Protein AF-A0A819R0V8-F1 (afdb_monomer_lite)

Organism: NCBI:txid392033

Structure (mmCIF, N/CA/C/O backbone):
data_AF-A0A819R0V8-F1
#
_entry.id   AF-A0A819R0V8-F1
#
loop_
_atom_site.group_PDB
_atom_site.id
_atom_site.type_symbol
_atom_site.label_atom_id
_atom_site.label_alt_id
_atom_site.label_comp_id
_atom_site.label_asym_id
_atom_site.label_entity_id
_atom_site.label_seq_id
_atom_site.pdbx_PDB_ins_code
_atom_site.Cartn_x
_atom_site.Cartn_y
_atom_site.Cartn_z
_atom_site.occupancy
_atom_site.B_iso_or_equiv
_atom_site.auth_seq_id
_atom_site.auth_comp_id
_atom_site.auth_asym_id
_atom_site.auth_atom_id
_atom_site.pdbx_PDB_model_num
ATOM 1 N N . MET A 1 1 ? -17.944 9.853 5.286 1.00 50.09 1 MET A N 1
ATOM 2 C CA . MET A 1 1 ? -16.680 9.089 5.416 1.00 50.09 1 MET A CA 1
ATOM 3 C C . MET A 1 1 ? -16.728 7.706 4.756 1.00 50.09 1 MET A C 1
ATOM 5 O O . MET A 1 1 ? -15.877 7.457 3.920 1.00 50.09 1 MET A O 1
ATOM 9 N N . LYS A 1 2 ? -17.735 6.840 4.986 1.00 47.66 2 LYS A N 1
ATOM 10 C CA . LYS A 1 2 ? -17.835 5.522 4.295 1.00 47.66 2 LYS A CA 1
ATOM 11 C C . LYS A 1 2 ? -17.839 5.577 2.752 1.00 47.66 2 LYS A C 1
ATOM 13 O O . LYS A 1 2 ? -17.385 4.634 2.120 1.00 47.66 2 LYS A O 1
ATOM 18 N N . GLN A 1 3 ? -18.315 6.670 2.149 1.00 48.62 3 GLN A N 1
ATOM 19 C CA . GLN A 1 3 ? -18.334 6.838 0.687 1.00 48.62 3 GLN A CA 1
ATOM 20 C C . GLN A 1 3 ? -16.942 6.996 0.058 1.00 48.62 3 GLN A C 1
ATOM 22 O O . GLN A 1 3 ? -16.759 6.572 -1.073 1.00 48.62 3 GLN A O 1
ATOM 27 N N . VAL A 1 4 ? -15.962 7.552 0.781 1.00 50.22 4 VAL A N 1
ATOM 28 C CA . VAL A 1 4 ? -14.595 7.741 0.258 1.00 50.22 4 VAL A CA 1
ATOM 29 C C . VAL A 1 4 ? -13.913 6.386 0.078 1.00 50.22 4 VAL A C 1
ATOM 31 O O . VAL A 1 4 ? -13.327 6.114 -0.960 1.00 50.22 4 VAL A O 1
ATOM 34 N N . LEU A 1 5 ? -14.090 5.490 1.048 1.00 53.00 5 LEU A N 1
ATOM 35 C CA . LEU A 1 5 ? -13.563 4.127 1.001 1.00 53.00 5 LEU A CA 1
ATOM 36 C C . LEU A 1 5 ? -14.178 3.277 -0.124 1.00 53.00 5 LEU A C 1
ATOM 38 O O . LEU A 1 5 ? -13.476 2.472 -0.732 1.00 53.00 5 LEU A O 1
ATOM 42 N N . LEU A 1 6 ? -15.465 3.489 -0.431 1.00 52.94 6 LEU A N 1
ATOM 43 C CA . LEU A 1 6 ? -16.136 2.879 -1.587 1.00 52.94 6 LEU A CA 1
ATOM 44 C C . LEU A 1 6 ? -15.547 3.368 -2.920 1.00 52.94 6 LEU A C 1
ATOM 46 O O . LEU A 1 6 ? -15.421 2.570 -3.843 1.00 52.94 6 LEU A O 1
ATOM 50 N N . SER A 1 7 ? -15.136 4.638 -3.009 1.00 51.72 7 SER A N 1
ATOM 51 C CA . SER A 1 7 ? -14.475 5.186 -4.205 1.00 51.72 7 SER A CA 1
ATOM 52 C C . SER A 1 7 ? -13.077 4.611 -4.452 1.00 51.72 7 SER A C 1
ATOM 54 O O . SER A 1 7 ? -12.574 4.708 -5.566 1.00 51.72 7 SER A O 1
ATOM 56 N N . PHE A 1 8 ? -12.441 4.013 -3.441 1.00 55.50 8 PHE A N 1
ATOM 57 C CA . PHE A 1 8 ? -11.093 3.452 -3.557 1.00 55.50 8 PHE A CA 1
ATOM 58 C C . PHE A 1 8 ? -11.050 1.958 -3.904 1.00 55.50 8 PHE A C 1
ATOM 60 O O . PHE A 1 8 ? -9.952 1.390 -3.931 1.00 55.50 8 PHE A O 1
ATOM 67 N N . GLU A 1 9 ? -12.210 1.333 -4.155 1.00 60.16 9 GLU A N 1
ATOM 68 C CA . GLU A 1 9 ? -12.339 -0.114 -4.418 1.00 60.16 9 GLU A CA 1
ATOM 69 C C . GLU A 1 9 ? -11.678 -0.959 -3.313 1.00 60.16 9 GLU A C 1
ATOM 71 O O . GLU A 1 9 ? -11.118 -2.037 -3.533 1.00 60.16 9 GLU A O 1
ATOM 76 N N . VAL A 1 10 ? -11.677 -0.425 -2.092 1.00 60.00 10 VAL A N 1
ATOM 77 C CA . VAL A 1 10 ? -11.200 -1.142 -0.916 1.00 60.00 10 VAL A CA 1
ATOM 78 C C . VAL A 1 10 ? -12.310 -2.090 -0.501 1.00 60.00 10 VAL A C 1
ATOM 80 O O . VAL A 1 10 ? -13.454 -1.677 -0.306 1.00 60.00 10 VAL A O 1
ATOM 83 N N . ASP A 1 11 ? -11.977 -3.371 -0.378 1.00 58.91 11 ASP A N 1
ATOM 84 C CA . ASP A 1 11 ? -12.940 -4.406 -0.026 1.00 58.91 11 ASP A CA 1
ATOM 85 C C . ASP A 1 11 ? -13.263 -4.310 1.474 1.00 58.91 11 ASP A C 1
ATOM 87 O O . ASP A 1 11 ? -12.678 -4.978 2.329 1.00 58.91 11 ASP A O 1
ATOM 91 N N . LEU A 1 12 ? -14.205 -3.422 1.798 1.00 53.16 12 LEU A N 1
ATOM 92 C CA . LEU A 1 12 ? -14.687 -3.173 3.159 1.00 53.16 12 LEU A CA 1
ATOM 93 C C . LEU A 1 12 ? -15.368 -4.400 3.786 1.00 53.16 12 LEU A C 1
ATOM 95 O O . LEU A 1 12 ? -15.595 -4.420 4.992 1.00 53.16 12 LEU A O 1
ATOM 99 N N . ILE A 1 13 ? -15.696 -5.421 2.986 1.00 50.50 13 ILE A N 1
ATOM 100 C CA . ILE A 1 13 ? -16.273 -6.684 3.458 1.00 50.50 13 ILE A CA 1
ATOM 101 C C . ILE A 1 13 ? -15.156 -7.632 3.915 1.00 50.50 13 ILE A C 1
ATOM 103 O O . ILE A 1 13 ? -15.293 -8.285 4.951 1.00 50.50 13 ILE A O 1
ATOM 107 N N . LYS A 1 14 ? -14.017 -7.665 3.208 1.00 54.31 14 LYS A N 1
ATOM 108 C CA . LYS A 1 14 ? -12.802 -8.370 3.665 1.00 54.31 14 LYS A CA 1
ATOM 109 C C . LYS A 1 14 ? -12.043 -7.627 4.770 1.00 54.31 14 LYS A C 1
ATOM 111 O O . LYS A 1 14 ? -11.227 -8.242 5.459 1.00 54.31 14 LYS A O 1
ATOM 116 N N . MET A 1 15 ? -12.326 -6.340 4.972 1.00 57.69 15 MET A N 1
ATOM 117 C CA . MET A 1 15 ? -11.737 -5.496 6.012 1.00 57.69 15 MET A CA 1
ATOM 118 C C . MET A 1 15 ? -12.753 -5.105 7.102 1.00 57.69 15 MET A C 1
ATOM 120 O O . MET A 1 15 ? -13.331 -4.019 7.041 1.00 57.69 15 MET A O 1
ATOM 124 N N . PRO A 1 16 ? -12.943 -5.896 8.176 1.00 53.22 16 PRO A N 1
ATOM 125 C CA . PRO A 1 16 ? -13.503 -5.321 9.391 1.00 53.22 16 PRO A CA 1
ATOM 126 C C . PRO A 1 16 ? -12.499 -4.276 9.899 1.00 53.22 16 PRO A C 1
ATOM 128 O O . PRO A 1 16 ? -11.347 -4.616 10.171 1.00 53.22 16 PRO A O 1
ATOM 131 N N . LEU A 1 17 ? -12.934 -3.017 10.006 1.00 50.62 17 LEU A N 1
ATOM 132 C CA . LEU A 1 17 ? -12.152 -1.802 10.315 1.00 50.62 17 LEU A CA 1
ATOM 133 C C . LEU A 1 17 ? -11.209 -1.885 11.543 1.00 50.62 17 LEU A C 1
ATOM 135 O O . LEU A 1 17 ? -10.430 -0.973 11.761 1.00 50.62 17 LEU A O 1
ATOM 139 N N . GLY A 1 18 ? -11.238 -2.971 12.322 1.00 49.84 18 GLY A N 1
ATOM 140 C CA . GLY A 1 18 ? -10.342 -3.233 13.456 1.00 49.84 18 GLY A CA 1
ATOM 141 C C . GLY A 1 18 ? -9.220 -4.259 13.215 1.00 49.84 18 GLY A C 1
ATOM 142 O O . GLY A 1 18 ? -8.611 -4.698 14.186 1.00 49.84 18 GLY A O 1
ATOM 143 N N . LYS A 1 19 ? -8.966 -4.717 11.975 1.00 55.72 19 LYS A N 1
ATOM 144 C CA . LYS A 1 19 ? -7.877 -5.680 11.661 1.00 55.72 19 LYS A CA 1
ATOM 145 C C . LYS A 1 19 ? -6.704 -5.110 10.869 1.00 55.72 19 LYS A C 1
ATOM 147 O O . LYS A 1 19 ? -5.703 -5.812 10.708 1.00 55.72 19 LYS A O 1
ATOM 152 N N . LEU A 1 20 ? -6.797 -3.879 10.373 1.00 61.38 20 LEU A N 1
ATOM 153 C CA . LEU A 1 20 ? -5.607 -3.214 9.863 1.00 61.38 20 LEU A CA 1
ATOM 154 C C . LEU A 1 20 ? -4.726 -2.915 11.075 1.00 61.38 20 LEU A C 1
ATOM 156 O O . LEU A 1 20 ? -5.177 -2.339 12.049 1.00 61.38 20 LEU A O 1
ATOM 160 N N . SER A 1 21 ? -3.501 -3.422 11.078 1.00 70.12 21 SER A N 1
ATOM 161 C CA . SER A 1 21 ? -2.534 -3.025 12.098 1.00 70.12 21 SER A CA 1
ATOM 162 C C . SER A 1 21 ? -1.813 -1.783 11.595 1.00 70.12 21 SER A C 1
ATOM 164 O O . SER A 1 21 ? -1.390 -1.779 10.439 1.00 70.12 21 SER A O 1
ATOM 166 N N . LYS A 1 22 ? -1.537 -0.798 12.459 1.00 74.75 22 LYS A N 1
ATOM 167 C CA . LYS A 1 22 ? -0.636 0.338 12.149 1.00 74.75 22 LYS A CA 1
ATOM 168 C C . LYS A 1 22 ? 0.645 -0.083 11.426 1.00 74.75 22 LYS A C 1
ATOM 170 O O . LYS A 1 22 ? 1.107 0.587 10.512 1.00 74.75 22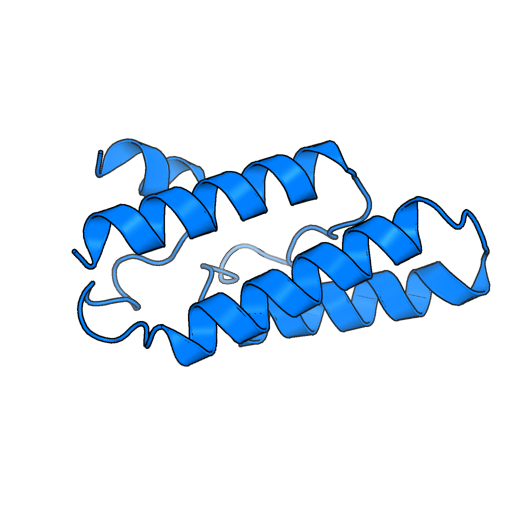 LYS A O 1
ATOM 175 N N . ASN A 1 23 ? 1.181 -1.250 11.782 1.00 81.31 23 ASN A N 1
ATOM 176 C CA . ASN A 1 23 ? 2.359 -1.841 11.149 1.00 81.31 23 ASN A CA 1
ATOM 177 C C . ASN A 1 23 ? 2.160 -2.183 9.656 1.00 81.31 23 ASN A C 1
ATOM 179 O O . ASN A 1 23 ? 3.102 -2.144 8.872 1.00 81.31 23 ASN A O 1
ATOM 183 N N . GLN A 1 24 ? 0.948 -2.557 9.252 1.00 79.56 24 GLN A N 1
ATOM 184 C CA . GLN A 1 24 ? 0.591 -2.840 7.861 1.00 79.56 24 GLN A CA 1
ATOM 185 C C . GLN A 1 24 ? 0.406 -1.548 7.061 1.00 79.56 24 GLN A C 1
ATOM 187 O O . GLN A 1 24 ? 0.871 -1.474 5.924 1.00 79.56 24 GLN A O 1
ATOM 192 N N . LEU A 1 25 ? -0.177 -0.512 7.673 1.00 80.31 25 LEU A N 1
ATOM 193 C CA . LEU A 1 25 ? -0.247 0.829 7.086 1.00 80.31 25 LEU A CA 1
ATOM 194 C C . LEU A 1 25 ? 1.147 1.435 6.885 1.00 80.31 25 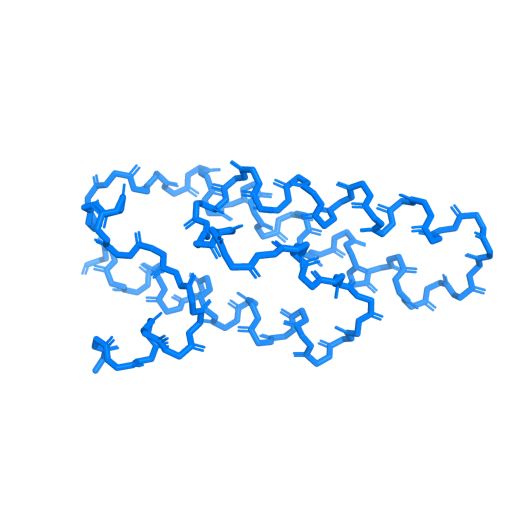LEU A C 1
ATOM 196 O O . LEU A 1 25 ? 1.448 1.896 5.789 1.00 80.31 25 LEU A O 1
ATOM 200 N N . ASP A 1 26 ? 2.037 1.326 7.875 1.00 84.50 26 ASP A N 1
ATOM 201 C CA . ASP A 1 26 ? 3.431 1.787 7.776 1.00 84.50 26 ASP A CA 1
ATOM 202 C C . ASP A 1 26 ? 4.196 1.088 6.637 1.00 84.50 26 ASP A C 1
ATOM 204 O O . ASP A 1 26 ? 4.842 1.732 5.807 1.00 84.50 26 ASP A O 1
ATOM 208 N N . LYS A 1 27 ? 4.063 -0.242 6.534 1.00 86.94 27 LYS A N 1
ATOM 209 C CA . LYS A 1 27 ? 4.634 -1.016 5.418 1.00 86.94 27 LYS A CA 1
ATOM 210 C C . LYS A 1 27 ? 4.086 -0.560 4.070 1.00 86.94 27 LYS A C 1
ATOM 212 O O . LYS A 1 27 ? 4.843 -0.455 3.111 1.00 86.94 27 LYS A O 1
ATOM 217 N N . THR A 1 28 ? 2.790 -0.284 4.002 1.00 87.12 28 THR A N 1
ATOM 218 C CA . THR A 1 28 ? 2.143 0.189 2.776 1.00 87.12 28 THR A CA 1
ATOM 219 C C . THR A 1 28 ? 2.650 1.579 2.387 1.00 87.12 28 THR A C 1
ATOM 221 O O . THR A 1 28 ? 2.977 1.814 1.226 1.00 87.12 28 THR A O 1
ATOM 224 N N . TYR A 1 29 ? 2.807 2.475 3.362 1.00 87.50 29 TYR A N 1
ATOM 225 C CA . TYR A 1 29 ? 3.340 3.820 3.155 1.00 87.50 29 TYR A CA 1
ATOM 226 C C . TYR A 1 29 ? 4.782 3.797 2.622 1.00 87.50 29 TYR A C 1
ATOM 228 O O . TYR A 1 29 ? 5.132 4.545 1.705 1.00 87.50 29 TYR A O 1
ATOM 236 N N . LYS A 1 30 ? 5.611 2.873 3.126 1.00 89.94 30 LYS A N 1
ATOM 237 C CA . LYS A 1 30 ? 6.965 2.632 2.598 1.00 89.94 30 LYS A CA 1
ATOM 238 C C . LYS A 1 30 ? 6.950 2.222 1.127 1.00 89.94 30 LYS A C 1
ATOM 240 O O . LYS A 1 30 ? 7.725 2.768 0.349 1.00 89.94 30 LYS A O 1
ATOM 245 N N . VAL A 1 31 ? 6.048 1.321 0.735 1.00 90.31 31 VAL A N 1
ATOM 246 C CA . VAL A 1 31 ? 5.906 0.890 -0.668 1.00 90.31 31 VAL A CA 1
ATOM 247 C C . VAL A 1 31 ? 5.457 2.047 -1.569 1.00 90.31 31 VAL A C 1
ATOM 249 O O . VAL A 1 31 ? 5.999 2.210 -2.658 1.00 90.31 31 VAL A O 1
ATOM 252 N N . LEU A 1 32 ? 4.525 2.895 -1.119 1.00 87.94 32 LEU A N 1
ATOM 253 C CA . LEU A 1 32 ? 4.099 4.082 -1.877 1.00 87.94 32 LEU A CA 1
ATOM 254 C C . LEU A 1 32 ? 5.233 5.105 -2.056 1.00 87.94 32 LEU A C 1
ATOM 256 O O . LEU A 1 32 ? 5.391 5.672 -3.137 1.00 87.94 32 LEU A O 1
ATOM 260 N N . THR A 1 33 ? 6.053 5.306 -1.023 1.00 88.19 33 THR A N 1
ATOM 261 C CA . THR A 1 33 ? 7.229 6.194 -1.081 1.00 88.19 33 THR A CA 1
ATOM 262 C C . THR A 1 33 ? 8.290 5.659 -2.050 1.00 88.19 33 THR A C 1
ATOM 264 O O . THR A 1 33 ? 8.886 6.413 -2.826 1.00 88.19 33 THR A O 1
ATOM 267 N N . GLU A 1 34 ? 8.505 4.341 -2.042 1.00 88.38 34 GLU A N 1
ATOM 268 C CA . GLU A 1 34 ? 9.384 3.661 -2.993 1.00 88.38 34 GLU A CA 1
ATOM 269 C C . GLU A 1 34 ? 8.872 3.848 -4.427 1.00 88.38 34 GLU A C 1
ATOM 271 O O . GLU A 1 34 ? 9.612 4.339 -5.276 1.00 88.38 34 GLU A O 1
ATOM 276 N N . LEU A 1 35 ? 7.585 3.586 -4.678 1.00 87.00 35 LEU A N 1
ATOM 277 C CA . LEU A 1 35 ? 6.941 3.803 -5.977 1.00 87.00 35 LEU A CA 1
ATOM 278 C C . LEU A 1 35 ? 7.087 5.246 -6.479 1.00 87.00 35 LEU A C 1
ATOM 280 O O . LEU A 1 35 ? 7.417 5.456 -7.643 1.00 87.00 35 LEU A O 1
ATOM 284 N N . GLN A 1 36 ? 6.912 6.244 -5.611 1.00 86.12 36 GLN A N 1
ATOM 285 C CA . GLN A 1 36 ? 7.074 7.652 -5.986 1.00 86.12 36 GLN A CA 1
ATOM 286 C C . GLN A 1 36 ? 8.503 7.956 -6.454 1.00 86.12 36 GLN A C 1
ATOM 288 O O . GLN A 1 36 ? 8.714 8.664 -7.444 1.00 86.12 36 GLN A O 1
ATOM 293 N N . THR A 1 37 ? 9.488 7.382 -5.763 1.00 86.12 37 THR A N 1
ATOM 294 C CA . THR A 1 37 ? 10.899 7.507 -6.134 1.00 86.12 37 THR A CA 1
ATOM 295 C C . THR A 1 37 ? 11.169 6.803 -7.463 1.00 86.12 37 THR A C 1
ATOM 297 O O . THR A 1 37 ? 11.846 7.362 -8.325 1.00 86.12 37 THR A O 1
ATOM 300 N N . LEU A 1 38 ? 10.606 5.609 -7.666 1.00 84.88 38 LEU A N 1
ATOM 301 C CA . LEU A 1 38 ? 10.767 4.829 -8.894 1.00 84.88 38 LEU A CA 1
ATOM 302 C C . LEU A 1 38 ? 10.159 5.522 -10.121 1.00 84.88 38 LEU A C 1
ATOM 304 O O . LEU A 1 38 ? 10.769 5.469 -11.179 1.00 84.88 38 LEU A O 1
ATOM 308 N N . ILE A 1 39 ? 9.009 6.192 -9.990 1.00 82.62 39 ILE A N 1
ATOM 309 C CA . ILE A 1 39 ? 8.386 6.940 -11.100 1.00 82.62 39 ILE A CA 1
ATOM 310 C C . ILE A 1 39 ? 9.181 8.201 -11.444 1.00 82.62 39 ILE A C 1
ATOM 312 O O . ILE A 1 39 ? 9.281 8.576 -12.606 1.00 82.62 39 ILE A O 1
ATOM 316 N N . THR A 1 40 ? 9.756 8.869 -10.441 1.00 80.62 40 THR A N 1
ATOM 317 C CA . THR A 1 40 ? 10.538 10.098 -10.662 1.00 80.62 40 THR A CA 1
ATOM 318 C C . THR A 1 40 ? 11.856 9.810 -11.387 1.00 80.62 40 THR A C 1
ATOM 320 O O . THR A 1 40 ? 12.363 10.641 -12.139 1.00 80.62 40 THR A O 1
ATOM 323 N N . ASN A 1 41 ? 12.422 8.622 -11.173 1.00 76.44 41 ASN A N 1
ATOM 324 C CA . ASN A 1 41 ? 13.583 8.143 -11.903 1.00 76.44 41 ASN A CA 1
ATOM 325 C C . ASN A 1 41 ? 13.085 7.465 -13.192 1.00 76.44 41 ASN A C 1
ATOM 327 O O . ASN A 1 41 ? 12.783 6.284 -13.193 1.00 76.44 41 ASN A O 1
ATOM 331 N N . ASP A 1 42 ? 12.946 8.187 -14.301 1.00 64.69 42 ASP A N 1
ATOM 332 C CA . ASP A 1 42 ? 12.402 7.643 -15.559 1.00 64.69 42 ASP A CA 1
ATOM 333 C C . ASP A 1 42 ? 13.410 6.697 -16.256 1.00 64.69 42 ASP A C 1
ATOM 335 O O . ASP A 1 42 ? 14.131 7.073 -17.179 1.00 64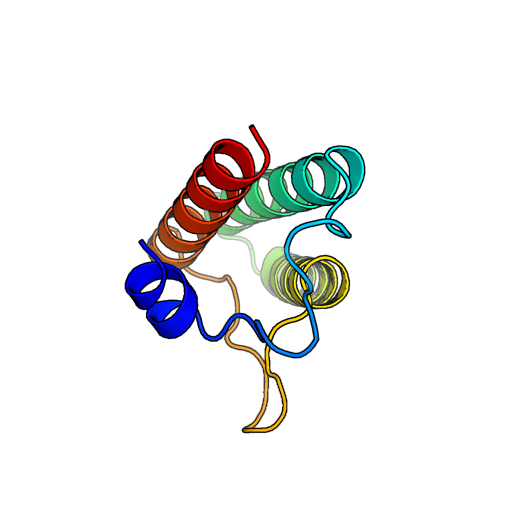.69 42 ASP A O 1
ATOM 339 N N . ASN A 1 43 ? 13.556 5.464 -15.756 1.00 70.94 43 ASN A N 1
ATOM 340 C CA . ASN A 1 43 ? 14.518 4.484 -16.271 1.00 70.94 43 ASN A CA 1
ATOM 341 C C . ASN A 1 43 ? 13.819 3.169 -16.641 1.00 70.94 43 ASN A C 1
ATOM 343 O O . ASN A 1 43 ? 12.986 2.652 -15.897 1.00 70.94 43 ASN A O 1
ATOM 347 N N . LEU A 1 44 ? 14.174 2.578 -17.786 1.00 63.06 44 LEU A N 1
ATOM 348 C CA . LEU A 1 44 ? 13.475 1.411 -18.350 1.00 63.06 44 LEU A CA 1
ATOM 349 C C . LEU A 1 44 ? 13.511 0.182 -17.417 1.00 63.06 44 LEU A C 1
ATOM 351 O O . LEU A 1 44 ? 12.554 -0.590 -17.373 1.00 63.06 44 LEU A O 1
ATOM 355 N N . ALA A 1 45 ? 14.579 0.041 -16.625 1.00 63.47 45 ALA A N 1
ATOM 356 C CA . ALA A 1 45 ? 14.722 -1.006 -15.610 1.00 63.47 45 ALA A CA 1
ATOM 357 C C . ALA A 1 45 ? 13.723 -0.870 -14.441 1.00 63.47 45 ALA A C 1
ATOM 359 O O . ALA A 1 45 ? 13.443 -1.849 -13.749 1.00 63.47 45 ALA A O 1
ATOM 360 N N . LEU A 1 46 ? 13.153 0.320 -14.231 1.00 75.94 46 LEU A N 1
ATOM 361 C CA . LEU A 1 46 ? 12.279 0.620 -13.096 1.00 75.94 46 LEU A CA 1
ATOM 362 C C . LEU A 1 46 ? 10.824 0.244 -13.365 1.00 75.94 46 LEU A C 1
ATOM 364 O O . LEU A 1 46 ? 10.079 0.057 -12.412 1.00 75.94 46 LEU A O 1
ATOM 368 N N . LYS A 1 47 ? 10.424 -0.000 -14.622 1.00 79.31 47 LYS A N 1
ATOM 369 C CA . LYS A 1 47 ? 9.074 -0.511 -14.928 1.00 79.31 47 LYS A CA 1
ATOM 370 C C . LYS A 1 47 ? 8.790 -1.838 -14.225 1.00 79.31 47 LYS A C 1
ATOM 372 O O . LYS A 1 47 ? 7.720 -2.003 -13.652 1.00 79.31 47 LYS A O 1
ATOM 377 N N . THR A 1 48 ? 9.752 -2.760 -14.206 1.00 83.88 48 THR A N 1
ATOM 378 C CA . THR A 1 48 ? 9.609 -4.034 -13.480 1.00 83.88 48 THR A CA 1
ATOM 379 C C . THR A 1 48 ? 9.512 -3.810 -11.972 1.00 83.88 48 THR A C 1
ATOM 381 O O . THR A 1 48 ? 8.699 -4.453 -11.315 1.00 83.88 48 THR A O 1
ATOM 384 N N . ALA A 1 49 ? 10.291 -2.868 -11.432 1.00 85.75 49 ALA A N 1
ATOM 385 C CA . ALA A 1 49 ? 10.240 -2.509 -10.017 1.00 85.75 49 ALA A CA 1
ATOM 386 C C . ALA A 1 49 ? 8.895 -1.866 -9.635 1.00 85.75 49 ALA A C 1
ATOM 388 O O . ALA A 1 49 ? 8.329 -2.212 -8.606 1.00 85.75 49 ALA A O 1
ATOM 389 N N . ILE A 1 50 ? 8.335 -1.005 -10.492 1.00 85.75 50 ILE A N 1
ATOM 390 C CA . ILE A 1 50 ? 7.008 -0.399 -10.308 1.00 85.75 50 ILE A CA 1
ATOM 391 C C . ILE A 1 50 ? 5.920 -1.475 -10.310 1.00 85.75 50 ILE A C 1
ATOM 393 O O . ILE A 1 50 ? 5.034 -1.454 -9.457 1.00 85.75 50 ILE A O 1
ATOM 397 N N . VAL A 1 51 ? 5.989 -2.444 -11.230 1.00 86.31 51 VAL A N 1
ATOM 398 C CA . VAL A 1 51 ? 5.049 -3.577 -11.269 1.00 86.31 51 VAL A CA 1
ATOM 399 C C . VAL A 1 51 ? 5.146 -4.404 -9.985 1.00 86.31 51 VAL A C 1
ATOM 401 O O . VAL A 1 51 ? 4.122 -4.707 -9.375 1.00 86.31 51 VAL A O 1
ATOM 404 N N . ASP A 1 52 ? 6.360 -4.750 -9.553 1.00 87.62 52 ASP A N 1
ATOM 405 C CA . ASP A 1 52 ? 6.587 -5.527 -8.332 1.00 87.62 52 ASP A CA 1
ATOM 406 C C . ASP A 1 52 ? 6.079 -4.792 -7.084 1.00 87.62 52 ASP A C 1
ATOM 408 O O . ASP A 1 52 ? 5.294 -5.344 -6.312 1.00 87.62 52 ASP A O 1
ATOM 412 N N . ALA A 1 53 ? 6.438 -3.518 -6.924 1.00 88.31 53 ALA A N 1
ATOM 413 C CA . ALA A 1 53 ? 5.989 -2.693 -5.810 1.00 88.31 53 ALA A CA 1
ATOM 414 C C . ALA A 1 53 ? 4.463 -2.484 -5.823 1.00 88.31 53 ALA A C 1
ATOM 416 O O . ALA A 1 53 ? 3.826 -2.561 -4.771 1.00 88.31 53 ALA A O 1
ATOM 417 N N . SER A 1 54 ? 3.848 -2.335 -7.003 1.00 86.81 54 SER A N 1
ATOM 418 C CA . SER A 1 54 ? 2.386 -2.292 -7.139 1.00 86.81 54 SER A CA 1
ATOM 419 C C . SER A 1 54 ? 1.741 -3.585 -6.636 1.00 86.81 54 SER A C 1
ATOM 421 O O . SER A 1 54 ? 0.817 -3.551 -5.828 1.00 86.81 54 SER A O 1
ATOM 423 N N . ASN A 1 55 ? 2.262 -4.746 -7.043 1.00 86.62 55 ASN A N 1
ATOM 424 C CA . ASN A 1 55 ? 1.755 -6.040 -6.581 1.00 86.62 55 ASN A CA 1
ATOM 425 C C . ASN A 1 55 ? 1.898 -6.197 -5.059 1.00 86.62 55 ASN A C 1
ATOM 427 O O . ASN A 1 55 ? 0.972 -6.668 -4.394 1.00 86.62 55 ASN A O 1
ATOM 431 N N . ARG A 1 56 ? 3.026 -5.756 -4.485 1.00 87.19 56 ARG A N 1
ATOM 432 C CA . ARG A 1 56 ? 3.235 -5.749 -3.027 1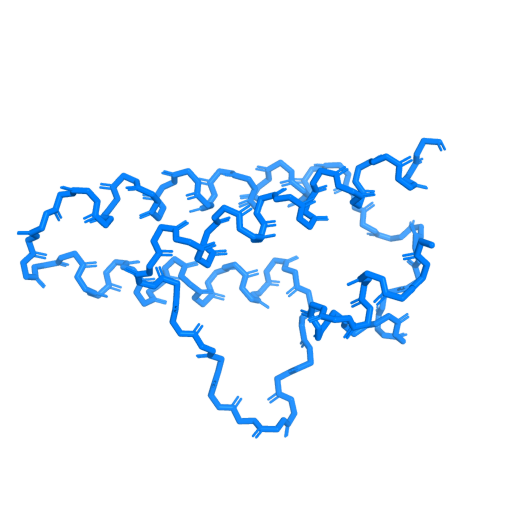.00 87.19 56 ARG A CA 1
ATOM 433 C C . ARG A 1 56 ? 2.209 -4.875 -2.316 1.00 87.19 56 ARG A C 1
ATOM 435 O O . ARG A 1 56 ? 1.661 -5.310 -1.307 1.00 87.19 56 ARG A O 1
ATOM 442 N N . PHE A 1 57 ? 1.905 -3.692 -2.850 1.00 86.62 57 PHE A N 1
ATOM 443 C CA . PHE A 1 57 ? 0.868 -2.811 -2.311 1.00 86.62 57 PHE A CA 1
ATOM 444 C C . PHE A 1 57 ? -0.496 -3.520 -2.247 1.00 86.62 57 PHE A C 1
ATOM 446 O O . PHE A 1 57 ? -1.089 -3.595 -1.173 1.00 86.62 57 PHE A O 1
ATOM 453 N N . TYR A 1 58 ? -0.942 -4.142 -3.344 1.00 81.25 58 TYR A N 1
ATOM 454 C CA . TYR A 1 58 ? -2.212 -4.889 -3.389 1.00 81.25 58 TYR A CA 1
ATOM 455 C C . TYR A 1 58 ? -2.219 -6.176 -2.549 1.00 81.25 58 TYR A C 1
ATOM 457 O O . TYR A 1 58 ? -3.279 -6.725 -2.260 1.00 81.25 58 TYR A O 1
ATOM 465 N N . THR A 1 59 ? -1.045 -6.665 -2.146 1.00 82.50 59 THR A N 1
ATOM 466 C CA . THR A 1 59 ? -0.919 -7.789 -1.206 1.00 82.50 59 THR A CA 1
ATOM 467 C C . THR A 1 59 ? -1.008 -7.314 0.249 1.00 82.50 59 THR A C 1
ATOM 469 O O . THR A 1 59 ? -1.508 -8.034 1.111 1.00 82.50 59 THR A O 1
ATOM 472 N N . LEU A 1 60 ? -0.520 -6.101 0.536 1.00 81.12 60 LEU A N 1
ATOM 473 C CA . LEU A 1 60 ? -0.550 -5.485 1.865 1.00 81.12 60 LEU A CA 1
ATOM 474 C C . LEU A 1 60 ? -1.904 -4.848 2.188 1.00 81.12 60 LEU A C 1
ATOM 476 O O . LEU A 1 60 ? -2.331 -4.885 3.340 1.00 81.12 60 LEU A O 1
ATOM 480 N N . ILE A 1 61 ? -2.590 -4.285 1.198 1.00 76.88 61 ILE A N 1
ATOM 481 C CA . ILE A 1 61 ? -3.944 -3.755 1.341 1.00 76.88 61 ILE A CA 1
ATOM 482 C C . ILE A 1 61 ? -4.879 -4.658 0.534 1.00 76.88 61 ILE A C 1
ATOM 484 O O . ILE A 1 61 ? -4.776 -4.668 -0.693 1.00 76.88 61 ILE A O 1
ATOM 488 N N . PRO A 1 62 ? -5.795 -5.413 1.169 1.00 73.19 62 PRO A N 1
ATOM 489 C CA . PRO A 1 62 ? -6.808 -6.158 0.437 1.00 73.19 62 PRO A CA 1
ATOM 490 C C . PRO A 1 62 ? -7.715 -5.192 -0.334 1.00 73.19 62 PRO A C 1
ATOM 492 O O . PRO A 1 62 ? -8.585 -4.527 0.226 1.00 73.19 62 PRO A O 1
ATOM 495 N N . HIS A 1 63 ? -7.481 -5.133 -1.637 1.00 71.25 63 HIS A N 1
ATOM 496 C CA . HIS A 1 63 ? -8.342 -4.483 -2.611 1.00 71.25 63 HIS A CA 1
ATOM 497 C C . HIS A 1 63 ? -9.222 -5.529 -3.286 1.00 71.25 63 HIS A C 1
ATOM 499 O O . HIS A 1 63 ? -8.851 -6.706 -3.374 1.00 71.25 63 HIS A O 1
ATOM 505 N N . ASP A 1 64 ? -10.386 -5.110 -3.771 1.00 62.41 64 ASP A N 1
ATOM 506 C CA . ASP A 1 64 ? -11.191 -6.004 -4.585 1.00 62.41 64 ASP A CA 1
ATOM 507 C C . ASP A 1 64 ? -10.540 -6.142 -5.970 1.00 62.41 64 ASP A C 1
ATOM 509 O O . ASP A 1 64 ? -10.611 -5.258 -6.816 1.00 62.41 64 ASP A O 1
ATOM 513 N N . LEU A 1 65 ? -9.826 -7.250 -6.175 1.00 63.66 65 LEU A N 1
ATOM 514 C CA . LEU A 1 65 ? -9.203 -7.601 -7.457 1.00 63.66 65 LEU A CA 1
ATOM 515 C C . LEU A 1 65 ? -10.111 -8.513 -8.296 1.00 63.66 65 LEU A C 1
ATOM 517 O O . LEU A 1 65 ? -9.657 -9.130 -9.259 1.00 63.66 65 LEU A O 1
ATOM 521 N N . SER A 1 66 ? -11.383 -8.672 -7.909 1.00 56.06 66 SER A N 1
ATOM 522 C CA . SER A 1 66 ? -12.263 -9.686 -8.499 1.00 56.06 66 SER A CA 1
ATOM 523 C C . SER A 1 66 ? -12.717 -9.337 -9.923 1.00 56.06 66 SER A C 1
ATOM 525 O O . SER A 1 66 ? -13.098 -10.228 -10.681 1.00 56.06 66 SER A O 1
ATOM 527 N N . LEU A 1 67 ? -12.594 -8.065 -10.317 1.00 54.69 67 LEU A N 1
ATOM 528 C CA . LEU A 1 67 ? -12.972 -7.542 -11.633 1.00 54.69 67 LEU A CA 1
ATOM 529 C C . LEU A 1 67 ? -11.820 -7.426 -12.650 1.00 54.69 67 LEU A C 1
ATOM 531 O O . LEU A 1 67 ? -12.071 -7.039 -13.791 1.00 54.69 67 LEU A O 1
ATOM 535 N N . GLY A 1 68 ? -10.579 -7.799 -12.309 1.00 58.12 68 GLY A N 1
ATOM 536 C CA . GLY A 1 68 ? -9.479 -7.835 -13.281 1.00 58.12 68 GLY A CA 1
ATOM 537 C C . GLY A 1 68 ? -8.094 -7.508 -12.723 1.00 58.12 68 GLY A C 1
ATOM 538 O O . GLY A 1 68 ? -7.857 -7.512 -11.519 1.00 58.12 68 GLY A O 1
ATOM 539 N N . LYS A 1 69 ? -7.149 -7.255 -13.640 1.00 60.41 69 LYS A N 1
ATOM 540 C CA . LYS A 1 69 ? -5.750 -6.919 -13.331 1.00 60.41 69 LYS A CA 1
ATOM 541 C C . LYS A 1 69 ? -5.700 -5.598 -12.557 1.00 60.41 69 LYS A C 1
ATOM 543 O O . LYS A 1 69 ? -6.207 -4.598 -13.060 1.00 60.41 69 LYS A O 1
ATOM 548 N N . SER A 1 70 ? -5.072 -5.594 -11.380 1.00 67.69 70 SER A N 1
ATOM 549 C CA . SER A 1 70 ? -4.903 -4.382 -10.573 1.00 67.69 70 SER A CA 1
ATOM 550 C C . SER A 1 70 ? -4.267 -3.263 -11.407 1.00 67.69 70 SER A C 1
ATOM 552 O O . SER A 1 70 ? -3.319 -3.544 -12.154 1.00 67.69 70 SER A O 1
ATOM 554 N N . PRO A 1 71 ? -4.754 -2.014 -11.301 1.00 75.25 71 PRO A N 1
ATOM 555 C CA . PRO A 1 71 ? -4.147 -0.904 -12.017 1.00 75.25 71 PRO A CA 1
ATOM 556 C C . PRO A 1 71 ? -2.701 -0.727 -11.552 1.00 75.25 71 PRO A C 1
ATOM 558 O O . PRO A 1 71 ? -2.380 -0.912 -10.379 1.00 75.25 71 PRO A O 1
ATOM 561 N N . LEU A 1 72 ? -1.805 -0.414 -12.486 1.00 80.50 72 LEU A N 1
ATOM 562 C CA . LEU A 1 72 ? -0.416 -0.164 -12.129 1.00 80.50 72 LEU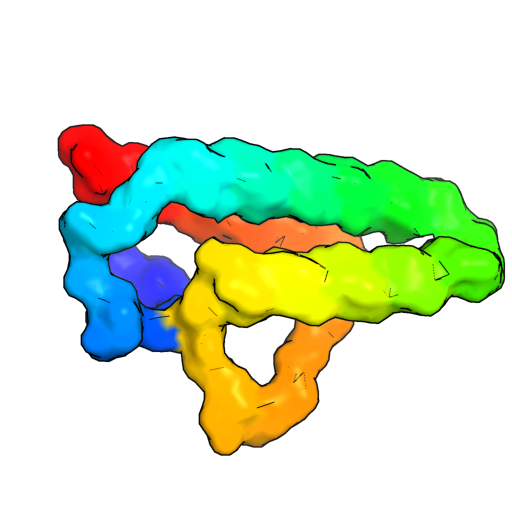 A CA 1
ATOM 563 C C . LEU A 1 72 ? -0.315 1.175 -11.389 1.00 80.50 72 LEU A C 1
ATOM 565 O O . LEU A 1 72 ? -0.986 2.144 -11.741 1.00 80.50 72 LEU A O 1
ATOM 569 N N . LEU A 1 73 ? 0.544 1.243 -10.374 1.00 82.94 73 LEU A N 1
ATOM 570 C CA . LEU A 1 73 ? 0.890 2.500 -9.714 1.00 82.94 73 LEU A CA 1
ATOM 571 C C . LEU A 1 73 ? 2.043 3.166 -10.476 1.00 82.94 73 LEU A C 1
ATOM 573 O O . LEU A 1 73 ? 3.126 3.330 -9.930 1.00 82.94 73 LEU A O 1
ATOM 577 N N . ASP A 1 74 ? 1.835 3.495 -11.755 1.00 79.88 74 ASP A N 1
ATOM 578 C CA . ASP A 1 74 ? 2.831 4.179 -12.601 1.00 79.88 74 ASP A CA 1
ATOM 579 C C . ASP A 1 74 ? 2.698 5.705 -12.613 1.00 79.88 74 ASP A C 1
ATOM 581 O O . ASP A 1 74 ? 3.558 6.396 -13.154 1.00 79.88 74 ASP A O 1
ATOM 585 N N . ASN A 1 75 ? 1.650 6.241 -11.986 1.00 82.56 75 ASN A N 1
ATOM 586 C CA . ASN A 1 75 ? 1.365 7.668 -11.991 1.00 82.56 75 ASN A CA 1
ATOM 587 C C . ASN A 1 75 ? 1.387 8.256 -10.572 1.00 82.56 75 ASN A C 1
ATOM 589 O O . ASN A 1 75 ? 0.788 7.714 -9.637 1.00 82.56 75 ASN A O 1
ATOM 593 N N . ILE A 1 76 ? 2.048 9.408 -10.429 1.00 83.56 76 ILE A N 1
ATOM 594 C CA . ILE A 1 76 ? 2.146 10.172 -9.179 1.00 83.56 76 ILE A CA 1
ATOM 595 C C . ILE A 1 76 ? 0.756 10.533 -8.640 1.00 83.56 76 ILE A C 1
ATOM 597 O O . ILE A 1 76 ? 0.553 10.509 -7.427 1.00 83.56 76 ILE A O 1
ATOM 601 N N . GLU A 1 77 ? -0.214 10.825 -9.509 1.00 83.75 77 GLU A N 1
ATOM 602 C CA . GLU A 1 77 ? -1.584 11.139 -9.092 1.00 83.75 77 GLU A CA 1
ATOM 603 C C . GLU A 1 77 ? -2.257 9.946 -8.401 1.00 83.75 77 GLU A C 1
ATOM 605 O O . GLU A 1 77 ? -2.893 10.111 -7.359 1.00 83.75 77 GLU A O 1
ATOM 610 N N . ILE A 1 78 ? -2.047 8.731 -8.922 1.00 83.06 78 ILE A N 1
ATOM 611 C CA . ILE A 1 78 ? -2.581 7.496 -8.332 1.00 83.06 78 ILE A CA 1
ATOM 612 C C . ILE A 1 78 ? -1.927 7.255 -6.971 1.00 83.06 78 ILE A C 1
ATOM 614 O O . ILE A 1 78 ? -2.632 6.986 -6.000 1.00 83.06 78 ILE A O 1
ATOM 618 N N . ILE A 1 79 ? -0.602 7.404 -6.869 1.00 84.69 79 ILE A N 1
ATOM 619 C CA . ILE A 1 79 ? 0.114 7.264 -5.592 1.00 84.69 79 ILE A CA 1
ATOM 620 C C . ILE A 1 79 ? -0.407 8.267 -4.573 1.00 84.69 79 ILE A C 1
ATOM 622 O O . ILE A 1 79 ? -0.715 7.878 -3.454 1.00 84.69 79 ILE A O 1
ATOM 626 N N . LYS A 1 80 ? -0.547 9.541 -4.953 1.00 84.81 80 LYS A N 1
ATOM 627 C CA . LYS A 1 80 ? -1.058 10.586 -4.061 1.00 84.81 80 LYS A CA 1
ATOM 628 C C . LYS A 1 80 ? -2.461 10.245 -3.562 1.00 84.81 80 LYS A C 1
ATOM 630 O O . LYS A 1 80 ? -2.724 10.344 -2.368 1.00 84.81 80 LYS A O 1
ATOM 635 N N . SER A 1 81 ? -3.323 9.775 -4.460 1.00 83.00 81 SER A N 1
ATOM 636 C CA . SER A 1 81 ? -4.673 9.324 -4.130 1.00 83.00 81 SER A CA 1
ATOM 637 C C . SER A 1 81 ? -4.660 8.127 -3.164 1.00 83.00 81 SER A C 1
ATOM 639 O O . SER A 1 81 ? -5.405 8.109 -2.186 1.00 83.00 81 SER A O 1
ATOM 641 N N . LYS A 1 82 ? -3.763 7.149 -3.359 1.00 82.88 82 LYS A N 1
ATOM 642 C CA . LYS A 1 82 ? -3.595 6.017 -2.429 1.00 82.88 82 LYS A CA 1
ATOM 643 C C . L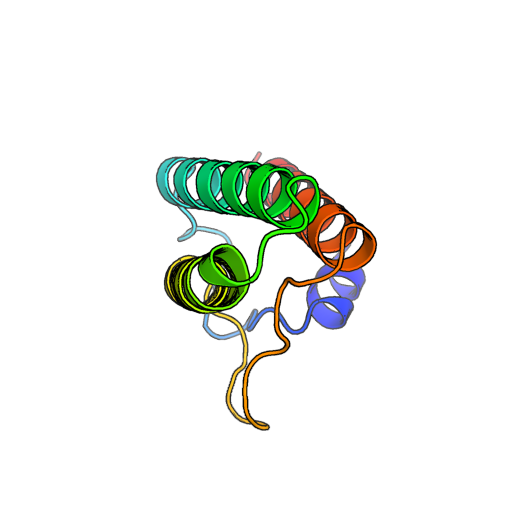YS A 1 82 ? -2.955 6.418 -1.095 1.00 82.88 82 LYS A C 1
ATOM 645 O O . LYS A 1 82 ? -3.330 5.852 -0.075 1.00 82.88 82 LYS A O 1
ATOM 650 N N . SER A 1 83 ? -2.044 7.387 -1.062 1.00 84.50 83 SER A N 1
ATOM 651 C CA . SER A 1 83 ? -1.507 7.928 0.193 1.00 84.50 83 SER A CA 1
ATOM 652 C C . SER A 1 83 ? -2.599 8.619 1.006 1.00 84.50 83 SER A C 1
ATOM 654 O O . SER A 1 83 ? -2.700 8.380 2.203 1.00 84.50 83 SER A O 1
ATOM 656 N N . GLU A 1 84 ? -3.462 9.403 0.354 1.00 83.62 84 GLU A N 1
ATOM 657 C CA . GLU A 1 84 ? -4.617 10.031 1.003 1.00 83.62 84 GLU A CA 1
ATOM 658 C C . GLU A 1 84 ? -5.591 8.976 1.550 1.00 83.62 84 GLU A C 1
ATOM 660 O O . GLU A 1 84 ? -6.068 9.096 2.675 1.00 83.62 84 GLU A O 1
ATOM 665 N N . MET A 1 85 ? -5.826 7.883 0.814 1.00 80.88 85 MET A N 1
ATOM 666 C CA . MET A 1 85 ? -6.608 6.742 1.307 1.00 80.88 85 MET A CA 1
ATOM 667 C C . MET A 1 85 ? -6.019 6.149 2.598 1.00 80.88 85 MET A C 1
ATOM 669 O O . MET A 1 85 ? -6.765 5.849 3.526 1.00 80.88 85 MET A O 1
ATOM 673 N N . ILE A 1 86 ? -4.696 5.967 2.656 1.00 80.19 86 ILE A N 1
ATOM 674 C CA . ILE A 1 86 ? -3.991 5.434 3.831 1.00 80.19 86 ILE A CA 1
ATOM 675 C C . ILE A 1 86 ? -4.091 6.388 5.026 1.00 80.19 86 ILE A C 1
ATOM 677 O O . ILE A 1 86 ? -4.324 5.925 6.140 1.00 80.19 86 ILE A O 1
ATOM 681 N N . ASP A 1 87 ? -3.970 7.694 4.793 1.00 81.56 87 ASP A N 1
ATOM 682 C CA . ASP A 1 87 ? -4.105 8.731 5.822 1.00 81.56 87 ASP A CA 1
ATOM 683 C C . ASP A 1 87 ? -5.520 8.733 6.430 1.00 81.56 87 ASP A C 1
ATOM 685 O O . ASP A 1 87 ? -5.688 8.609 7.642 1.00 81.56 87 ASP A O 1
ATOM 689 N N . ASN A 1 88 ? -6.546 8.683 5.573 1.00 78.31 88 ASN A N 1
ATOM 690 C CA . ASN A 1 88 ? -7.942 8.555 6.000 1.00 78.31 88 ASN A CA 1
ATOM 691 C C . ASN A 1 88 ? -8.195 7.252 6.782 1.00 78.31 88 ASN A C 1
ATOM 693 O O . ASN A 1 88 ? -8.975 7.236 7.732 1.00 78.31 88 ASN A O 1
ATOM 697 N N . LEU A 1 89 ? -7.566 6.138 6.388 1.00 74.69 89 LEU A N 1
ATOM 698 C CA . LEU A 1 89 ? -7.673 4.866 7.115 1.00 74.69 89 LEU A CA 1
ATOM 699 C C . LEU A 1 89 ? -7.039 4.952 8.512 1.00 74.69 89 LEU A C 1
ATOM 701 O O . LEU A 1 89 ? -7.580 4.377 9.454 1.00 74.69 89 LEU A O 1
ATOM 705 N N . LEU A 1 90 ? -5.929 5.681 8.645 1.00 73.56 90 LEU A N 1
ATOM 706 C CA . LEU A 1 90 ? -5.255 5.956 9.916 1.00 73.56 90 LEU A CA 1
ATOM 707 C C . LEU A 1 90 ? -6.122 6.802 10.854 1.00 73.56 90 LEU A C 1
ATOM 709 O O . LEU A 1 90 ? -6.182 6.500 12.044 1.00 73.56 90 LEU A O 1
ATOM 713 N N . GLU A 1 91 ? -6.815 7.817 10.330 1.00 72.38 91 GLU A N 1
ATOM 714 C CA . GLU A 1 91 ? -7.745 8.643 11.112 1.00 72.38 91 GLU A CA 1
ATOM 715 C C . GLU A 1 91 ? -8.964 7.856 11.614 1.00 72.38 91 GLU A C 1
ATOM 717 O O . GLU A 1 91 ? -9.453 8.127 12.705 1.00 72.38 91 GLU A O 1
ATOM 722 N N . ILE A 1 92 ? -9.454 6.869 10.850 1.00 68.25 92 ILE A N 1
ATOM 723 C CA . ILE A 1 92 ? -10.611 6.039 11.242 1.00 68.25 92 ILE A CA 1
ATOM 724 C C . ILE A 1 92 ? -10.253 5.018 12.338 1.00 68.25 92 ILE A C 1
ATOM 726 O O . ILE A 1 92 ? -11.139 4.572 13.067 1.00 68.25 92 ILE A O 1
ATOM 730 N N . GLU A 1 93 ? -8.984 4.613 12.445 1.00 57.22 93 GLU A N 1
ATOM 731 C CA . GLU A 1 93 ? -8.513 3.693 13.494 1.00 57.22 93 GLU A CA 1
ATOM 732 C C . GLU A 1 93 ? -8.392 4.372 14.877 1.00 57.22 93 GLU A C 1
ATOM 734 O O . GLU A 1 93 ? -8.271 3.674 15.886 1.00 57.22 93 GLU A O 1
ATOM 739 N N . ILE A 1 94 ? -8.403 5.711 14.935 1.00 48.69 94 ILE A N 1
ATOM 740 C CA . ILE A 1 94 ? -8.264 6.504 16.171 1.00 48.69 94 ILE A CA 1
ATOM 741 C C . ILE A 1 94 ? -9.615 6.729 16.859 1.00 48.69 94 ILE A C 1
ATOM 743 O O . ILE A 1 94 ? -10.615 7.036 16.173 1.00 48.69 94 ILE A O 1
#

Radius of gyration: 13.29 Å; chains: 1; bounding box: 33×21×34 Å

Sequence (94 aa):
MKQVLLSFEVDLIKMPLGKLSKNQLDKTYKVLTELQTLITNDNLALKTAIVDASNRFYTLIPHDLSLGKSPLLDNIEIIKSKSEMIDNLLEIEI

Secondary structure (DSSP, 8-state):
-HHHHHHTTB-TTT--TT---HHHHHHHHHHHHHHHHHHHS--TTHHHHHHHHHHHHHHHTTB--TTSSPPP--SHHHHHHHHHHHHHHHHHT-

InterPro domains:
  IPR004102 Poly(ADP-ribose) polymerase, regulatory domain [PF02877] (1-94)
  IPR004102 Poly(ADP-ribose) polymerase, regulatory domain [PS51060] (1-94)
  IPR036616 Poly(ADP-ribose) polymerase, regulatory domain superfamily [G3DSA:1.20.142.10] (1-94)
  IPR036616 Poly(ADP-ribose) polymerase, regulatory domain superfamily [SSF47587] (1-94)
  IPR050800 ADP-ribosyltransferase diphtheria toxin-like [PTHR10459] (1-94)

pLDDT: mean 73.17, std 13.37, range [47.66, 90.31]

Foldseek 3Di:
DVVLCVVVQQPVVVDPLQPQDPVLLVVLVVLLVVLVVLLVPPDPVSVVVQQVSQVVNCVSGVGPCVVHDDDGSNDPVVSVSVNVVSVVSVVSND